Protein AF-A0A1C3J896-F1 (afdb_monomer)

Radius of gyration: 18.81 Å; Cα contacts (8 Å, |Δi|>4): 137; chains: 1; bounding box: 59×24×43 Å

Solvent-accessible surface area (backbone atoms only — not comparable to full-atom values): 5312 Å² total; per-residue (Å²): 137,90,79,81,92,77,81,91,74,79,75,76,77,90,71,87,70,84,70,86,67,90,64,75,69,76,59,63,96,87,58,57,52,67,69,54,64,72,40,75,50,51,59,68,36,55,26,23,23,84,77,74,42,44,32,30,22,30,53,80,86,30,16,72,37,41,21,30,60,76,24,28,51,75,74,33,92,51,11,73,74,14,30,43,78,107

pLDDT: mean 72.41, std 17.34, range [41.12, 89.81]

Foldseek 3Di:
DDDDDDDPPPPPDPDPDPPPPLDDDQDDPPDAAAQDAQRQDAQQRWHQAPVRWIKGFHHPPLSVCSNHPCLGPPPHPNVVSGIDTD

Secondary structure (DSSP, 8-state):
----------------------S-----TT-PPBP-TT--PPTT-EEE-TTS-EEEEPPTTTHHHHT-GGG-TTT-SSHHHHEEE-

Mean predicted aligned error: 13.39 Å

Organism: NCBI:txid446372

Nearest PDB structures (foldseek):
  8gum-assembly1_A  TM=8.091E-01  e=6.500E-06  Vibrio campbellii ATCC BAA-1116
  5jse-assembly1_C  TM=7.150E-01  e=2.216E+00  Bacteriophage sp.
  8opz-assembly1_A  TM=6.617E-01  e=2.937E+00  Acinetobacter phage APK16

InterPro domains:
  IPR003610 Carbohydrate binding module family 5/12 [SM00495] (32-82)
  IPR051024 GlcNAc and Chitin Interaction and Degradation [PTHR34823] (23-85)

Sequence (86 aa):
MVGKASDGEMVMVNDSFAVKDGGGTTPPPGDYPPYEAGTNYAAGDIVVGSDNGLYECKPWPYTAWCASASYAPADSQYWQDAWTKL

Structure (mmCIF, N/CA/C/O backbone):
data_AF-A0A1C3J896-F1
#
_entry.id   AF-A0A1C3J896-F1
#
loop_
_atom_site.group_PDB
_atom_site.id
_atom_site.type_symbol
_atom_site.label_atom_id
_atom_site.label_alt_id
_atom_site.label_comp_id
_atom_site.label_asym_id
_atom_site.label_entity_id
_atom_site.label_seq_id
_atom_site.pdbx_PDB_ins_code
_atom_site.Cartn_x
_atom_site.Cartn_y
_atom_site.Cartn_z
_atom_site.occupancy
_atom_site.B_iso_or_equiv
_atom_site.auth_seq_id
_atom_site.auth_comp_id
_atom_site.auth_asym_id
_atom_site.auth_atom_id
_atom_site.pdbx_PDB_model_num
ATOM 1 N N . MET A 1 1 ? -48.640 -10.688 -32.554 1.00 46.09 1 MET A N 1
ATOM 2 C CA . MET A 1 1 ? -48.588 -10.228 -31.150 1.00 46.09 1 MET A CA 1
ATOM 3 C C . MET A 1 1 ? -47.599 -9.080 -31.146 1.00 46.09 1 MET A C 1
ATOM 5 O O . MET A 1 1 ? -46.442 -9.310 -31.467 1.00 46.09 1 MET A O 1
ATOM 9 N N . VAL A 1 2 ? -48.076 -7.845 -30.997 1.00 48.72 2 VAL A N 1
ATOM 10 C CA . VAL A 1 2 ? -47.226 -6.647 -31.029 1.00 48.72 2 VAL A CA 1
ATOM 11 C C . VAL A 1 2 ? -46.769 -6.374 -29.597 1.00 48.72 2 VAL A C 1
ATOM 13 O O . VAL A 1 2 ? -47.592 -6.407 -28.687 1.00 48.72 2 VAL A O 1
ATOM 16 N N . GLY A 1 3 ? -45.476 -6.139 -29.394 1.00 46.84 3 GLY A N 1
ATOM 17 C CA . GLY A 1 3 ? -44.903 -5.743 -28.111 1.00 46.84 3 GLY A CA 1
ATOM 18 C C . GLY A 1 3 ? -43.829 -4.703 -28.381 1.00 46.84 3 GLY A C 1
ATOM 19 O O . GLY A 1 3 ? -42.778 -5.026 -28.922 1.00 46.84 3 GLY A O 1
ATOM 20 N N . LYS A 1 4 ? -44.171 -3.442 -28.125 1.00 50.38 4 LYS A N 1
ATOM 21 C CA . LYS A 1 4 ? -43.342 -2.257 -28.353 1.00 50.38 4 LYS A CA 1
ATOM 22 C C . LYS A 1 4 ? -42.203 -2.213 -27.330 1.00 50.38 4 LYS A C 1
ATOM 24 O O . LYS A 1 4 ? -42.416 -2.553 -26.172 1.00 50.38 4 LYS A O 1
ATOM 29 N N . ALA A 1 5 ? -41.036 -1.752 -27.776 1.00 50.84 5 ALA A N 1
ATOM 30 C CA . ALA A 1 5 ? -39.941 -1.341 -26.913 1.00 50.84 5 ALA A CA 1
ATOM 31 C C . ALA A 1 5 ? -40.317 -0.042 -26.192 1.00 50.84 5 ALA A C 1
ATOM 33 O O . ALA A 1 5 ? -40.642 0.954 -26.845 1.00 50.84 5 ALA A O 1
ATOM 34 N N . SER A 1 6 ? -40.243 -0.079 -24.868 1.00 55.66 6 SER A N 1
ATOM 35 C CA . 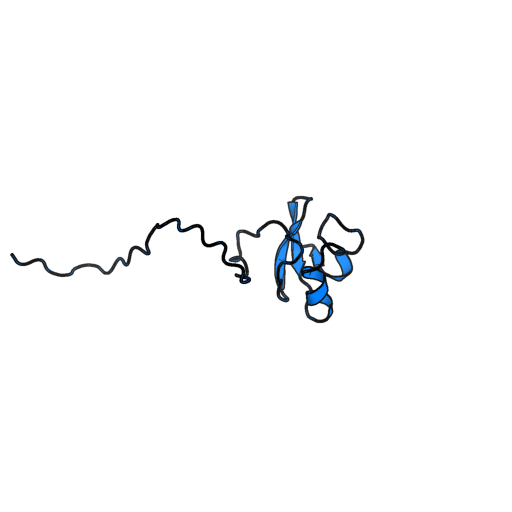SER A 1 6 ? -40.221 1.087 -23.999 1.00 55.66 6 SER A CA 1
ATOM 36 C C . SER A 1 6 ? -39.211 0.789 -22.893 1.00 55.66 6 SER A C 1
ATOM 38 O O . SER A 1 6 ? -39.250 -0.293 -22.313 1.00 55.66 6 SER A O 1
ATOM 40 N N . ASP A 1 7 ? -38.328 1.758 -22.664 1.00 52.84 7 ASP A N 1
ATOM 41 C CA . ASP A 1 7 ? -37.475 1.905 -21.483 1.00 52.84 7 ASP A CA 1
ATOM 42 C C . ASP A 1 7 ? -36.225 1.011 -21.423 1.00 52.84 7 ASP A C 1
ATOM 44 O O . ASP A 1 7 ? -36.232 -0.154 -21.034 1.00 52.84 7 ASP A O 1
ATOM 48 N N . GLY A 1 8 ? -35.108 1.621 -21.834 1.00 49.41 8 GLY A N 1
ATOM 49 C CA . GLY A 1 8 ? -33.759 1.077 -21.755 1.00 49.41 8 GLY A CA 1
ATOM 50 C C . GLY A 1 8 ? -33.214 1.053 -20.331 1.00 49.41 8 GLY A C 1
ATOM 51 O O . GLY A 1 8 ? -32.284 1.790 -20.021 1.00 49.41 8 GLY A O 1
ATOM 52 N N . GLU A 1 9 ? -33.747 0.163 -19.502 1.00 43.03 9 GLU A N 1
ATOM 53 C CA . GLU A 1 9 ? -33.060 -0.311 -18.303 1.00 43.03 9 GLU A CA 1
ATOM 54 C C . GLU A 1 9 ? -32.226 -1.530 -18.712 1.00 43.03 9 GLU A C 1
ATOM 56 O O . GLU A 1 9 ? -32.714 -2.662 -18.780 1.00 43.03 9 GLU A O 1
ATOM 61 N N . MET A 1 10 ? -30.958 -1.303 -19.052 1.00 41.12 10 MET A N 1
ATOM 62 C CA . MET A 1 10 ? -30.018 -2.407 -19.201 1.00 41.12 10 MET A CA 1
ATOM 63 C C . MET A 1 10 ? -29.627 -2.851 -17.788 1.00 41.12 10 MET A C 1
ATOM 65 O O . MET A 1 10 ? -28.649 -2.375 -17.218 1.00 41.12 10 MET A O 1
ATOM 69 N N . VAL A 1 11 ? -30.440 -3.737 -17.212 1.00 48.97 11 VAL A N 1
ATOM 70 C CA . VAL A 1 11 ? -30.089 -4.523 -16.026 1.00 48.97 11 VAL A CA 1
ATOM 71 C C . VAL A 1 11 ? -28.814 -5.300 -16.343 1.00 48.97 11 VAL A C 1
ATOM 73 O O . VAL A 1 11 ? -28.842 -6.331 -17.016 1.00 48.97 11 VAL A O 1
ATOM 76 N N . MET A 1 12 ? -27.670 -4.757 -15.924 1.00 45.59 12 MET A N 1
ATOM 77 C CA . MET A 1 12 ? -26.409 -5.475 -16.019 1.00 45.59 12 MET A CA 1
ATOM 78 C C . MET A 1 12 ? -26.461 -6.646 -15.046 1.00 45.59 12 MET A C 1
ATOM 80 O O . MET A 1 12 ? -26.782 -6.510 -13.868 1.00 45.59 12 MET A O 1
ATOM 84 N N . VAL A 1 13 ? -26.257 -7.809 -15.647 1.00 45.75 13 VAL A N 1
ATOM 85 C CA . VAL A 1 13 ? -26.589 -9.132 -15.153 1.00 45.75 13 VAL A CA 1
ATOM 86 C C . VAL A 1 13 ? -25.950 -9.405 -13.787 1.00 45.75 13 VAL A C 1
ATOM 88 O O . VAL A 1 13 ? -24.763 -9.175 -13.568 1.00 45.75 13 VAL A O 1
ATOM 91 N N . ASN A 1 14 ? -26.761 -9.922 -12.870 1.00 54.00 14 ASN A N 1
ATOM 92 C CA . ASN A 1 14 ? -26.374 -10.311 -11.521 1.00 54.00 14 ASN A CA 1
ATOM 93 C C . ASN A 1 14 ? -25.908 -11.780 -11.515 1.00 54.00 14 ASN A C 1
ATOM 95 O O . ASN A 1 14 ? -26.366 -12.575 -10.694 1.00 54.00 14 ASN A O 1
ATOM 99 N N . ASP A 1 15 ? -25.048 -12.159 -12.462 1.00 52.53 15 ASP A N 1
ATOM 100 C CA . ASP A 1 15 ? -24.475 -13.503 -12.517 1.00 52.53 15 ASP A CA 1
ATOM 101 C C . ASP A 1 15 ? -23.151 -13.513 -11.767 1.00 52.53 15 ASP A C 1
ATOM 103 O O . ASP A 1 15 ? -22.122 -13.035 -12.239 1.00 52.53 15 ASP A O 1
ATOM 107 N N . SER A 1 16 ? -23.206 -14.078 -10.568 1.00 54.91 16 SER A N 1
ATOM 108 C CA . SER A 1 16 ? -22.076 -14.391 -9.703 1.00 54.91 16 SER A CA 1
ATOM 109 C C . SER A 1 16 ? -21.205 -15.484 -10.337 1.00 54.91 16 SER A C 1
ATOM 111 O O . SER A 1 16 ? -21.137 -16.612 -9.847 1.00 54.91 16 SER A O 1
ATOM 113 N N . PHE A 1 17 ? -20.532 -15.178 -11.444 1.00 46.75 17 PHE A N 1
ATOM 114 C CA . PHE A 1 17 ? -19.399 -15.969 -11.891 1.00 46.75 17 PHE A CA 1
ATOM 115 C C . PHE A 1 17 ? -18.206 -15.582 -11.016 1.00 46.75 17 PHE A C 1
ATOM 117 O O . PHE A 1 17 ? -17.690 -14.471 -11.065 1.00 46.75 17 PHE A O 1
ATOM 124 N N . ALA A 1 18 ? -17.782 -16.504 -10.157 1.00 53.06 18 ALA A N 1
ATOM 125 C CA . ALA A 1 18 ? -16.524 -16.394 -9.439 1.00 53.06 18 ALA A CA 1
ATOM 126 C C . ALA A 1 18 ? -15.375 -16.549 -10.444 1.00 53.06 18 ALA A C 1
ATOM 128 O O . ALA A 1 18 ? -14.767 -17.618 -10.537 1.00 53.06 18 ALA A O 1
ATOM 129 N N . VAL A 1 19 ? -15.091 -15.516 -11.236 1.00 47.88 19 VAL A N 1
ATOM 130 C CA . VAL A 1 19 ? -13.819 -15.483 -11.941 1.00 47.88 19 VAL A CA 1
ATOM 131 C C . VAL A 1 19 ? -12.771 -15.112 -10.899 1.00 47.88 19 VAL A C 1
ATOM 133 O O . VAL A 1 19 ? -12.770 -14.035 -10.311 1.00 47.88 19 VAL A O 1
ATOM 136 N N . LYS A 1 20 ? -11.885 -16.075 -10.630 1.00 50.28 20 LYS A N 1
ATOM 137 C C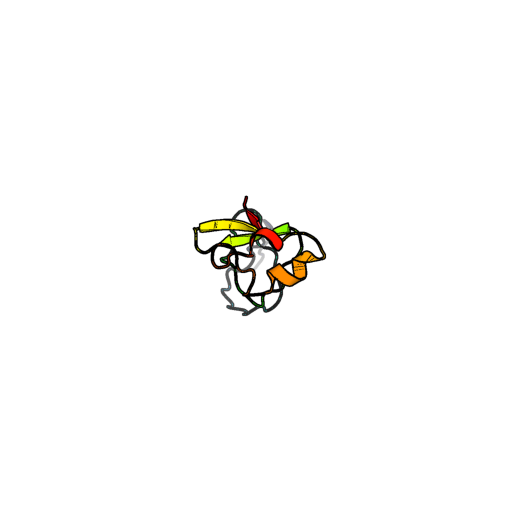A . LYS A 1 20 ? -10.537 -15.788 -10.145 1.00 50.28 20 LYS A CA 1
ATOM 138 C C . LYS A 1 20 ? -9.838 -15.000 -11.256 1.00 50.28 20 LYS A C 1
ATOM 140 O O . LYS A 1 20 ? -9.100 -15.583 -12.047 1.00 50.28 20 LYS A O 1
ATOM 145 N N . ASP A 1 21 ? -10.138 -13.712 -11.370 1.00 47.41 21 ASP A N 1
ATOM 146 C CA . ASP A 1 21 ? -9.457 -12.820 -12.302 1.00 47.41 21 ASP A CA 1
ATOM 147 C C . ASP A 1 21 ? -8.159 -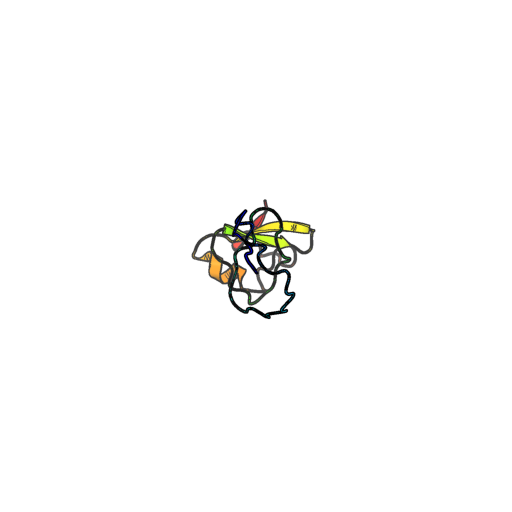12.419 -11.616 1.00 47.41 21 ASP A C 1
ATOM 149 O O . ASP A 1 21 ? -8.082 -11.471 -10.838 1.00 47.41 21 ASP A O 1
ATOM 153 N N . GLY A 1 22 ? -7.121 -13.212 -11.870 1.00 54.50 22 GLY A N 1
ATOM 154 C CA . GLY A 1 22 ? -5.756 -12.747 -11.707 1.00 54.50 22 GLY A CA 1
ATOM 155 C C . GLY A 1 22 ? -5.525 -11.610 -12.697 1.00 54.50 22 GLY A C 1
ATOM 156 O O . GLY A 1 22 ? -5.170 -11.850 -13.847 1.00 54.50 22 GLY A O 1
ATOM 157 N N . GLY A 1 23 ? -5.757 -10.379 -12.260 1.00 43.34 23 GLY A N 1
ATOM 158 C CA . GLY A 1 23 ? -5.511 -9.183 -13.053 1.00 43.34 23 GLY A CA 1
ATOM 159 C C . GLY A 1 23 ? -5.998 -7.960 -12.300 1.00 43.34 23 GLY A C 1
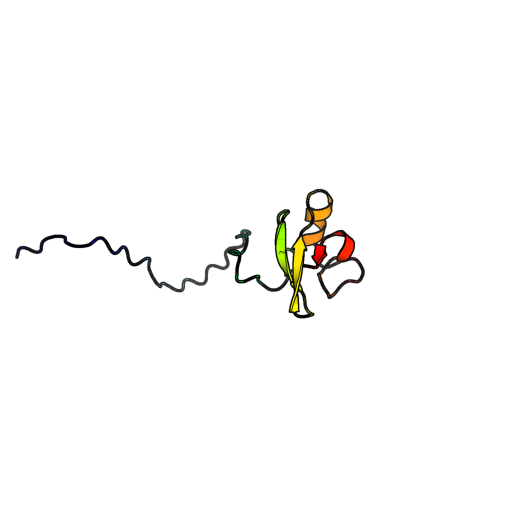ATOM 160 O O . GLY A 1 23 ? -7.198 -7.773 -12.168 1.00 43.34 23 GLY A O 1
ATOM 161 N N . GLY A 1 24 ? -5.054 -7.169 -11.782 1.00 51.62 24 GLY A N 1
ATOM 162 C CA . GLY A 1 24 ? -5.288 -6.053 -10.869 1.00 51.62 24 GLY A CA 1
ATOM 163 C C . GLY A 1 24 ? -6.383 -5.097 -11.331 1.00 51.62 24 GLY A C 1
ATOM 164 O O . GLY A 1 24 ? -6.148 -4.186 -12.122 1.00 51.62 24 GLY A O 1
ATOM 165 N N . THR A 1 25 ? -7.582 -5.293 -10.796 1.00 41.41 25 THR A N 1
ATOM 166 C CA . THR A 1 25 ? -8.620 -4.275 -10.782 1.00 41.41 25 THR A CA 1
ATOM 167 C C . THR A 1 25 ? -8.367 -3.423 -9.553 1.00 41.41 25 THR A C 1
ATOM 169 O O . THR A 1 25 ? -8.665 -3.840 -8.433 1.00 41.41 25 THR A O 1
ATOM 172 N N . THR A 1 26 ? -7.771 -2.253 -9.773 1.00 51.19 26 THR A N 1
ATOM 173 C CA . THR A 1 26 ? -7.722 -1.149 -8.811 1.00 51.19 26 THR A CA 1
ATOM 174 C C . THR A 1 26 ? -9.100 -1.051 -8.143 1.00 51.19 26 THR A C 1
ATOM 176 O O . THR A 1 26 ? -10.098 -0.895 -8.861 1.00 51.19 26 THR A O 1
ATOM 179 N N . PRO A 1 27 ? -9.206 -1.229 -6.818 1.00 52.78 27 PRO A N 1
ATOM 180 C CA . PRO A 1 27 ? -10.490 -1.222 -6.138 1.00 52.78 27 PRO A CA 1
ATOM 181 C C . PRO A 1 27 ? -11.193 0.123 -6.360 1.00 52.78 27 PRO A C 1
ATOM 183 O O . PRO A 1 27 ? -10.530 1.165 -6.346 1.00 52.78 27 PRO A O 1
ATOM 186 N N . PRO A 1 28 ? -12.520 0.142 -6.575 1.00 48.75 28 PRO A N 1
ATOM 187 C CA . PRO A 1 28 ? -13.267 1.389 -6.626 1.00 48.75 28 PRO A CA 1
ATOM 188 C C . PRO A 1 28 ? -13.050 2.187 -5.323 1.00 48.75 28 PRO A C 1
ATOM 190 O O . PRO A 1 28 ? -12.967 1.586 -4.250 1.00 48.75 28 PRO A O 1
ATOM 193 N N . PRO A 1 29 ? -12.965 3.531 -5.390 1.00 50.91 29 PRO A N 1
ATOM 194 C CA . PRO A 1 29 ? -12.700 4.381 -4.232 1.00 50.91 29 PRO A CA 1
ATOM 195 C C . PRO A 1 29 ? -13.874 4.299 -3.248 1.00 50.91 29 PRO A C 1
ATOM 197 O O . PRO A 1 29 ? -14.865 5.014 -3.382 1.00 50.91 29 PRO A O 1
ATOM 200 N N . GLY A 1 30 ? -13.793 3.381 -2.289 1.00 54.41 30 GLY A N 1
ATOM 201 C CA . GLY A 1 30 ? -14.848 3.154 -1.302 1.00 54.41 30 GLY A CA 1
ATOM 202 C C . GLY A 1 30 ? -14.748 1.824 -0.561 1.00 54.41 30 GLY A C 1
ATOM 203 O O . GLY A 1 30 ? -15.065 1.795 0.623 1.00 54.41 30 GLY A O 1
ATOM 204 N N . ASP A 1 31 ? -14.247 0.767 -1.208 1.00 64.06 31 ASP A N 1
ATOM 205 C CA . ASP A 1 31 ? -14.053 -0.554 -0.595 1.00 64.06 31 ASP A CA 1
ATOM 206 C C . ASP A 1 31 ? -12.676 -1.096 -0.994 1.00 64.06 31 ASP A C 1
ATOM 208 O O . ASP A 1 31 ? -12.460 -1.553 -2.118 1.00 64.06 31 ASP A O 1
ATOM 212 N N . TYR A 1 32 ? -11.713 -0.975 -0.080 1.00 75.88 32 TYR A N 1
ATOM 213 C CA . TYR A 1 32 ? -10.346 -1.430 -0.304 1.00 75.88 32 TYR A CA 1
ATOM 214 C C . TYR A 1 32 ? -10.214 -2.884 0.169 1.00 75.88 32 TYR A C 1
ATOM 216 O O . TYR A 1 32 ? -10.586 -3.190 1.305 1.00 75.88 32 TYR A O 1
ATOM 224 N N . PRO A 1 33 ? -9.697 -3.802 -0.663 1.00 82.31 33 PRO A N 1
ATOM 225 C CA . PRO A 1 33 ? -9.468 -5.174 -0.261 1.00 82.31 33 PRO A CA 1
ATOM 226 C C . PRO A 1 33 ? -8.326 -5.235 0.760 1.00 82.31 33 PRO A C 1
ATOM 228 O O . PRO A 1 33 ? -7.467 -4.342 0.796 1.00 82.31 33 PRO A O 1
ATOM 231 N N . PRO A 1 34 ? -8.279 -6.295 1.581 1.00 84.88 34 PRO A N 1
ATOM 232 C CA . PRO A 1 34 ? -7.106 -6.571 2.391 1.00 84.88 34 PRO A CA 1
ATOM 233 C C . PRO A 1 34 ? -5.869 -6.730 1.502 1.00 84.88 34 PRO A C 1
ATOM 235 O O . PRO A 1 34 ? -5.950 -7.159 0.349 1.00 84.88 34 PRO A O 1
ATOM 238 N N . TYR A 1 35 ? -4.715 -6.368 2.047 1.00 86.00 35 TYR A N 1
ATOM 239 C CA . TYR A 1 35 ? -3.446 -6.570 1.371 1.00 86.00 35 TYR A CA 1
ATOM 240 C C . TYR A 1 35 ? -3.183 -8.054 1.072 1.00 86.00 35 TYR A C 1
ATOM 242 O O . TYR A 1 35 ? -3.289 -8.909 1.951 1.00 86.00 35 TYR A O 1
ATOM 250 N N . GLU A 1 36 ? -2.740 -8.340 -0.150 1.00 84.62 36 GLU A N 1
ATOM 251 C CA . GLU A 1 36 ? -2.330 -9.660 -0.610 1.00 84.62 36 GLU A CA 1
ATOM 252 C C . GLU A 1 36 ? -0.937 -9.602 -1.241 1.00 84.62 36 GLU A C 1
ATOM 254 O O . GLU A 1 36 ? -0.692 -8.946 -2.254 1.00 84.62 36 GLU A O 1
ATOM 259 N N . ALA A 1 37 ? 0.003 -10.338 -0.655 1.00 84.19 37 ALA A N 1
ATOM 260 C CA . ALA A 1 37 ? 1.334 -10.460 -1.223 1.00 84.19 37 ALA A CA 1
ATOM 261 C C . ALA A 1 37 ? 1.316 -11.222 -2.557 1.00 84.19 37 ALA A C 1
ATOM 263 O O . ALA A 1 37 ? 0.628 -12.228 -2.710 1.00 84.19 37 ALA A O 1
ATOM 264 N N . GLY A 1 38 ? 2.138 -10.779 -3.505 1.00 81.00 38 GLY A N 1
ATOM 265 C CA . GLY A 1 38 ? 2.175 -11.305 -4.869 1.00 81.00 38 GLY A CA 1
ATOM 266 C C . GLY A 1 38 ? 1.165 -10.648 -5.811 1.00 81.00 38 GLY A C 1
ATOM 267 O O . GLY A 1 38 ? 1.212 -10.913 -7.011 1.00 81.00 38 GLY A O 1
ATOM 268 N N . THR A 1 39 ? 0.301 -9.764 -5.304 1.00 82.50 39 THR A N 1
ATOM 269 C CA . THR A 1 39 ? -0.633 -8.992 -6.124 1.00 82.50 39 THR A CA 1
ATOM 270 C C . THR A 1 39 ? 0.068 -7.801 -6.766 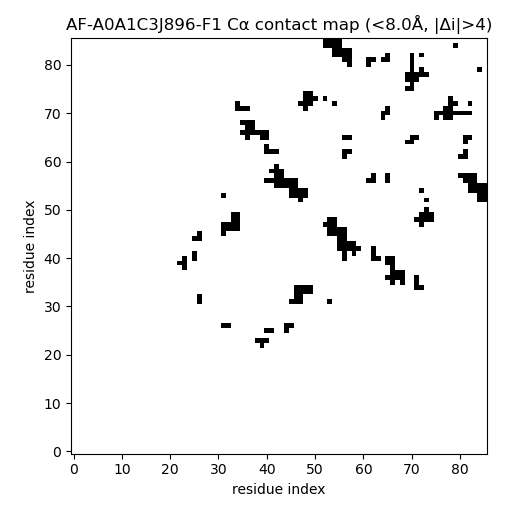1.00 82.50 39 THR A C 1
ATOM 272 O O . THR A 1 39 ? 0.817 -7.061 -6.126 1.00 82.50 39 THR A O 1
ATOM 275 N N . ASN A 1 40 ? -0.170 -7.607 -8.062 1.00 80.44 40 ASN A N 1
ATOM 276 C CA . ASN A 1 40 ? 0.339 -6.461 -8.805 1.00 80.44 40 ASN A CA 1
ATOM 277 C C . ASN A 1 40 ? -0.424 -5.187 -8.422 1.00 80.44 40 ASN A C 1
ATOM 279 O O . ASN A 1 40 ? -1.406 -4.834 -9.068 1.00 80.44 40 ASN A O 1
ATOM 283 N N . TYR A 1 41 ? 0.064 -4.497 -7.396 1.00 82.38 41 TYR A N 1
ATOM 284 C CA . TYR A 1 41 ? -0.388 -3.156 -7.036 1.00 82.38 41 TYR A CA 1
ATOM 285 C C . TYR A 1 41 ? 0.287 -2.095 -7.901 1.00 82.38 41 TYR A C 1
ATOM 287 O O . TYR A 1 41 ? 1.500 -2.140 -8.129 1.00 82.38 41 TYR A O 1
ATOM 295 N N . ALA A 1 42 ? -0.496 -1.131 -8.362 1.00 83.00 42 ALA A N 1
ATOM 296 C CA . ALA A 1 42 ? -0.037 0.068 -9.034 1.00 83.00 42 ALA A CA 1
ATOM 297 C C . ALA A 1 42 ? 0.206 1.208 -8.033 1.00 83.00 42 ALA A C 1
ATOM 299 O O . ALA A 1 42 ? -0.245 1.200 -6.890 1.00 83.00 42 ALA A O 1
ATOM 300 N N . ALA A 1 43 ? 0.937 2.227 -8.478 1.00 83.88 43 ALA A N 1
ATOM 301 C CA . ALA A 1 43 ? 1.100 3.463 -7.724 1.00 83.88 43 ALA A CA 1
ATOM 302 C C . ALA A 1 43 ? -0.267 4.107 -7.434 1.00 83.88 43 ALA A C 1
ATOM 304 O O . ALA A 1 43 ? -1.019 4.374 -8.371 1.00 83.88 43 ALA A O 1
ATOM 305 N N . GLY A 1 44 ? -0.559 4.389 -6.164 1.00 83.69 44 GLY A N 1
ATOM 306 C CA . GLY A 1 44 ? -1.846 4.937 -5.733 1.00 83.69 44 GLY A CA 1
ATOM 307 C C . GLY A 1 44 ? -2.931 3.891 -5.455 1.00 83.69 44 GLY A C 1
ATOM 308 O O . GLY A 1 44 ? -4.034 4.275 -5.078 1.00 83.69 44 GLY A O 1
ATOM 309 N N . ASP A 1 45 ? -2.653 2.590 -5.614 1.00 85.31 45 ASP A N 1
ATOM 310 C CA . ASP A 1 45 ? -3.567 1.549 -5.128 1.00 85.31 45 ASP A CA 1
ATOM 311 C C . ASP A 1 45 ? -3.655 1.591 -3.609 1.00 85.31 45 ASP A C 1
ATOM 313 O O . ASP A 1 45 ? -2.632 1.688 -2.935 1.00 85.31 45 ASP A O 1
ATOM 317 N N . ILE A 1 46 ? -4.858 1.455 -3.063 1.00 86.19 46 ILE A N 1
ATOM 318 C CA . ILE A 1 46 ? -5.074 1.459 -1.618 1.00 86.19 46 ILE A CA 1
ATOM 319 C C . ILE A 1 46 ? -5.567 0.084 -1.174 1.00 86.19 46 ILE A C 1
ATOM 321 O O . ILE A 1 46 ? -6.457 -0.509 -1.784 1.00 86.19 46 ILE A O 1
ATOM 325 N N . VAL A 1 47 ? -4.982 -0.414 -0.090 1.00 86.62 47 VAL A N 1
ATOM 326 C CA . VAL A 1 47 ? -5.309 -1.701 0.532 1.00 86.62 47 VAL A CA 1
ATOM 327 C C . VAL A 1 47 ? -5.563 -1.529 2.021 1.00 86.62 47 VAL A C 1
ATOM 329 O O . VAL A 1 47 ? -5.096 -0.571 2.643 1.00 86.62 47 VAL A O 1
ATOM 332 N N . VAL A 1 48 ? -6.273 -2.485 2.609 1.00 87.19 48 VAL A N 1
ATOM 333 C CA . VAL A 1 48 ? -6.473 -2.566 4.056 1.00 87.19 48 VAL A CA 1
ATOM 334 C C . VAL A 1 48 ? -5.363 -3.419 4.667 1.00 87.19 48 VAL A C 1
ATOM 336 O O . VAL A 1 48 ? -5.159 -4.568 4.274 1.00 87.19 48 VAL A O 1
ATOM 339 N N . GLY A 1 49 ? -4.624 -2.852 5.617 1.00 86.31 49 GLY A N 1
ATOM 340 C CA . GLY A 1 49 ? -3.632 -3.581 6.405 1.00 86.31 49 GLY A CA 1
ATOM 341 C C . GLY A 1 49 ? -4.281 -4.450 7.482 1.00 86.31 49 GLY A C 1
ATOM 342 O O . GLY A 1 49 ? -5.461 -4.306 7.805 1.00 86.31 49 GLY A O 1
ATOM 343 N N . SER A 1 50 ? -3.491 -5.327 8.098 1.00 83.62 50 SER A N 1
ATOM 344 C CA . SER A 1 50 ? -3.946 -6.201 9.191 1.00 83.62 50 SER A CA 1
ATOM 345 C C . SER A 1 50 ? -4.416 -5.448 10.444 1.00 83.62 50 SER A C 1
ATOM 347 O O . SER A 1 50 ? -5.138 -6.005 11.267 1.00 83.62 50 SER A O 1
ATOM 349 N N . ASP A 1 51 ? -4.045 -4.173 10.595 1.00 85.38 51 ASP A N 1
ATOM 350 C CA . ASP A 1 51 ? -4.539 -3.269 11.642 1.00 85.38 51 ASP A CA 1
ATOM 351 C C . ASP A 1 51 ? -5.856 -2.569 11.269 1.00 85.38 51 ASP A C 1
ATOM 353 O O . AS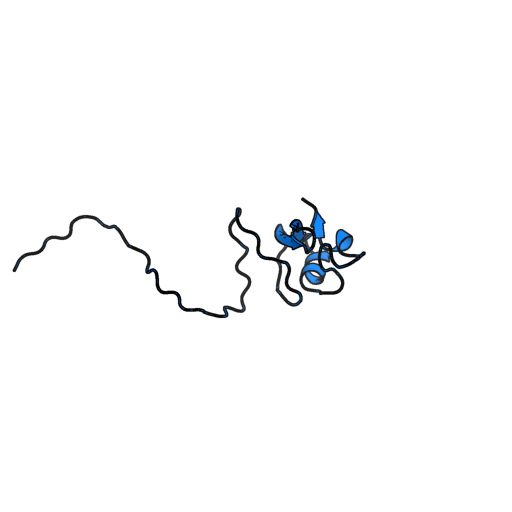P A 1 51 ? -6.280 -1.650 11.971 1.00 85.38 51 ASP A O 1
ATOM 357 N N . ASN A 1 52 ? -6.498 -2.975 10.169 1.00 82.69 52 ASN A N 1
ATOM 358 C CA . ASN A 1 52 ? -7.670 -2.313 9.601 1.00 82.69 52 ASN A CA 1
ATOM 359 C C . ASN A 1 52 ? -7.396 -0.869 9.120 1.00 82.69 52 ASN A C 1
ATOM 361 O O . ASN A 1 52 ? -8.342 -0.117 8.874 1.00 82.69 52 ASN A O 1
ATOM 365 N N . GLY A 1 53 ? -6.123 -0.477 8.988 1.00 86.00 53 GLY A N 1
ATOM 366 C CA . GLY A 1 53 ? -5.704 0.805 8.42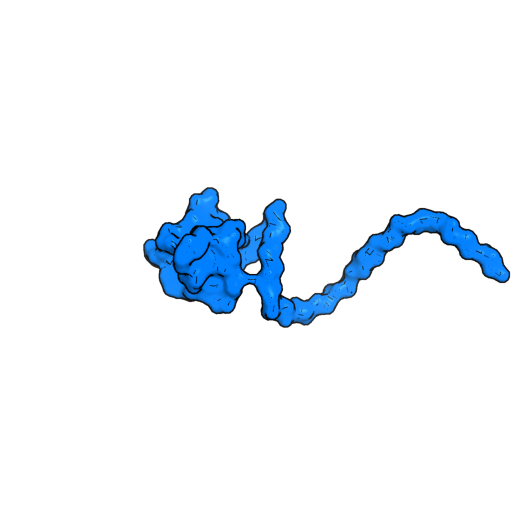7 1.00 86.00 53 GLY A CA 1
ATOM 367 C C . GLY A 1 53 ? -5.703 0.793 6.900 1.00 86.00 53 GLY A C 1
ATOM 368 O O . GLY A 1 53 ? -5.601 -0.264 6.282 1.00 86.00 53 GLY A O 1
ATOM 369 N N . LEU A 1 54 ? -5.797 1.973 6.289 1.00 87.06 54 LEU A N 1
ATOM 370 C CA . LEU A 1 54 ? -5.695 2.143 4.840 1.00 87.06 54 LEU A CA 1
ATOM 371 C C . LEU A 1 54 ? -4.260 2.476 4.444 1.00 87.06 54 LEU A C 1
ATOM 373 O O . LEU A 1 54 ? -3.599 3.295 5.084 1.00 87.06 54 LEU A O 1
ATOM 377 N N . TYR A 1 55 ? -3.787 1.844 3.377 1.00 89.69 55 TYR A N 1
ATOM 378 C CA . TYR A 1 55 ? -2.411 1.956 2.920 1.00 89.69 55 TYR A CA 1
ATOM 379 C C . TYR A 1 55 ? -2.371 2.155 1.418 1.00 89.69 55 TYR A C 1
ATOM 381 O O . TYR A 1 55 ? -2.776 1.278 0.667 1.00 89.69 55 TYR A O 1
ATOM 389 N N . GLU A 1 56 ? -1.846 3.295 0.992 1.00 89.31 56 GLU A N 1
ATOM 390 C CA . GLU A 1 56 ? -1.647 3.642 -0.409 1.00 89.31 56 GLU A CA 1
ATOM 391 C C . GLU A 1 56 ? -0.260 3.195 -0.885 1.00 89.31 56 GLU A C 1
ATOM 393 O O . GLU A 1 56 ? 0.761 3.525 -0.278 1.00 89.31 56 GLU A O 1
ATOM 398 N N . CYS A 1 57 ? -0.201 2.447 -1.981 1.00 89.38 57 CYS A N 1
ATOM 399 C CA . CYS A 1 57 ? 1.034 2.002 -2.601 1.00 89.38 57 CYS A CA 1
ATOM 400 C C . CYS A 1 57 ? 1.796 3.197 -3.175 1.00 89.38 57 CYS A C 1
ATOM 402 O O . CYS A 1 57 ? 1.280 3.973 -3.987 1.00 89.38 57 CYS A O 1
ATOM 404 N N . LYS A 1 58 ? 3.066 3.331 -2.791 1.00 88.06 58 LYS A N 1
ATOM 405 C CA . LYS A 1 58 ? 3.907 4.447 -3.226 1.00 88.06 58 LYS A CA 1
ATOM 406 C C . LYS A 1 58 ? 4.252 4.333 -4.713 1.00 88.06 58 LYS A C 1
ATOM 408 O O . LYS A 1 58 ? 4.394 3.229 -5.248 1.00 88.06 58 LYS A O 1
ATOM 413 N N . PRO A 1 59 ? 4.446 5.475 -5.395 1.00 87.00 59 PRO A N 1
ATOM 414 C CA . PRO A 1 59 ? 4.842 5.476 -6.791 1.00 87.00 59 PRO A CA 1
ATOM 415 C C . PRO A 1 59 ? 6.199 4.807 -7.022 1.00 87.00 59 PRO A C 1
ATOM 417 O O . PRO A 1 59 ? 7.003 4.612 -6.105 1.00 87.00 59 PRO A O 1
ATOM 420 N N . TRP A 1 60 ? 6.444 4.434 -8.282 1.00 77.06 60 TRP A N 1
ATOM 421 C CA . TRP A 1 60 ? 7.729 3.891 -8.722 1.00 77.06 60 TRP A CA 1
ATOM 422 C C . TRP A 1 60 ? 8.892 4.757 -8.199 1.00 77.06 60 TRP A C 1
ATOM 424 O O . TRP A 1 60 ? 8.793 5.985 -8.272 1.00 77.06 60 TRP A O 1
ATOM 434 N N . PRO A 1 61 ? 9.979 4.162 -7.662 1.00 81.50 61 PRO A N 1
ATOM 435 C CA . PRO A 1 61 ? 10.411 2.756 -7.762 1.00 81.50 61 PRO A CA 1
ATOM 436 C C . PRO A 1 61 ? 9.875 1.794 -6.688 1.00 81.50 61 PRO A C 1
ATOM 438 O O . PRO A 1 61 ? 10.141 0.596 -6.763 1.00 81.50 61 PRO A O 1
ATOM 441 N N . TYR A 1 62 ? 9.110 2.284 -5.713 1.00 83.75 62 TYR A N 1
ATOM 442 C CA . TYR A 1 62 ? 8.688 1.502 -4.543 1.00 83.75 62 TYR A CA 1
ATOM 443 C C . TYR A 1 62 ? 7.448 0.637 -4.782 1.00 83.75 62 TYR A C 1
ATOM 445 O O . TYR A 1 62 ? 7.214 -0.319 -4.052 1.00 83.75 62 TYR A O 1
ATOM 453 N N . THR A 1 63 ? 6.695 0.909 -5.849 1.00 83.38 63 THR A N 1
ATOM 454 C CA . THR A 1 63 ? 5.512 0.128 -6.252 1.00 83.38 63 THR A CA 1
ATOM 455 C C . THR A 1 63 ? 5.790 -1.375 -6.405 1.00 83.38 63 THR A C 1
ATOM 457 O O . THR A 1 63 ? 4.957 -2.204 -6.051 1.00 83.38 63 THR A O 1
ATOM 460 N N . ALA A 1 64 ? 7.004 -1.758 -6.825 1.00 83.69 64 ALA A N 1
ATOM 461 C CA . ALA A 1 64 ? 7.407 -3.164 -6.916 1.00 83.69 64 ALA A CA 1
ATOM 462 C C . ALA A 1 64 ? 7.467 -3.861 -5.544 1.00 83.69 64 ALA A C 1
ATOM 464 O O . ALA A 1 64 ? 7.369 -5.083 -5.458 1.00 83.69 64 ALA A O 1
ATOM 465 N N . TRP A 1 65 ? 7.633 -3.093 -4.466 1.00 86.88 65 TRP A N 1
ATOM 466 C CA . TRP A 1 65 ? 7.637 -3.599 -3.098 1.00 86.88 65 TRP A CA 1
ATOM 467 C C . TRP A 1 65 ? 6.230 -3.734 -2.533 1.00 86.88 65 TRP A C 1
ATOM 469 O O . TRP A 1 65 ? 6.033 -4.575 -1.667 1.00 86.88 65 TRP A O 1
ATOM 479 N N . CYS A 1 66 ? 5.242 -3.006 -3.060 1.00 85.44 66 CYS A N 1
ATOM 480 C CA . CYS A 1 66 ? 3.844 -3.213 -2.689 1.00 85.44 66 CYS A CA 1
ATOM 481 C C . CYS A 1 66 ? 3.434 -4.670 -2.952 1.00 85.44 66 CYS A C 1
ATOM 483 O O . CYS A 1 66 ? 2.896 -5.334 -2.078 1.00 85.44 66 CYS A O 1
ATOM 485 N N . ALA A 1 67 ? 3.818 -5.242 -4.094 1.00 84.31 67 ALA A N 1
ATOM 486 C CA . ALA A 1 67 ? 3.574 -6.655 -4.397 1.00 84.31 67 ALA A CA 1
ATOM 487 C C . ALA A 1 67 ? 4.356 -7.648 -3.504 1.00 84.31 67 ALA A C 1
ATOM 489 O O . ALA A 1 67 ? 4.155 -8.856 -3.601 1.00 84.31 67 ALA A O 1
ATOM 490 N N . SER A 1 68 ? 5.272 -7.183 -2.651 1.00 86.50 68 SER A N 1
ATOM 491 C CA . SER A 1 68 ? 6.163 -8.034 -1.860 1.00 86.50 68 SER A CA 1
ATOM 492 C C . SER A 1 68 ? 5.677 -8.197 -0.421 1.00 86.50 68 SER A C 1
ATOM 494 O O . SER A 1 68 ? 5.565 -7.218 0.315 1.00 86.50 68 SER A O 1
ATOM 496 N N . ALA A 1 69 ? 5.509 -9.451 0.020 1.00 85.88 69 ALA A N 1
ATOM 497 C CA . ALA A 1 69 ? 5.120 -9.794 1.395 1.00 85.88 69 ALA A CA 1
ATOM 498 C C . ALA A 1 69 ? 6.034 -9.163 2.458 1.00 85.88 69 ALA A C 1
ATOM 500 O O . ALA A 1 69 ? 5.590 -8.837 3.555 1.00 85.88 69 ALA A O 1
ATOM 501 N N . SER A 1 70 ? 7.316 -8.964 2.136 1.00 86.31 70 SER A N 1
ATOM 502 C CA . SER A 1 70 ? 8.290 -8.349 3.045 1.00 86.31 70 SER A CA 1
ATOM 503 C C . SER A 1 70 ? 7.943 -6.906 3.410 1.00 86.31 70 SER A C 1
ATOM 505 O O . SER A 1 70 ? 8.458 -6.389 4.399 1.00 86.31 70 SER A O 1
ATOM 507 N N . TYR A 1 71 ? 7.080 -6.259 2.629 1.00 87.69 71 TYR A N 1
ATOM 508 C CA . TYR A 1 71 ? 6.619 -4.890 2.827 1.00 87.69 71 TYR A CA 1
ATOM 509 C C . TYR A 1 71 ? 5.115 -4.837 3.101 1.00 87.6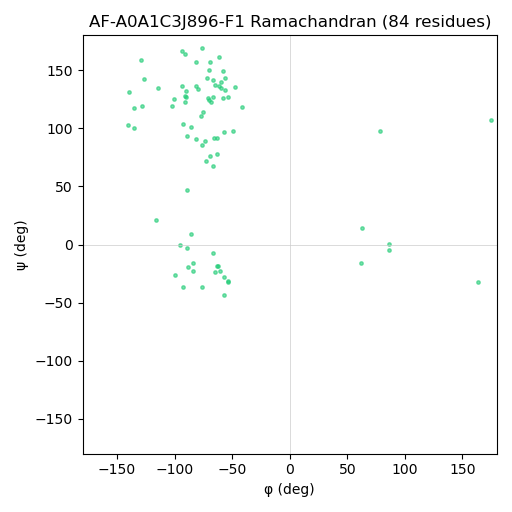9 71 TYR A C 1
ATOM 511 O O . TYR A 1 71 ? 4.510 -3.788 2.921 1.00 87.69 71 TYR A O 1
ATOM 519 N N . ALA A 1 72 ? 4.512 -5.943 3.544 1.00 86.00 72 ALA A N 1
ATOM 520 C CA . ALA A 1 72 ? 3.094 -6.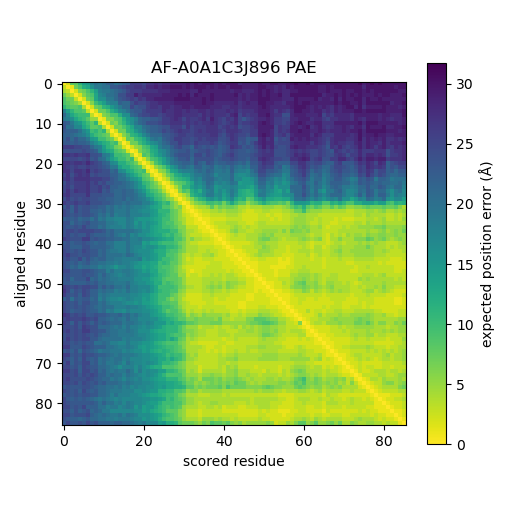004 3.867 1.00 86.00 72 ALA A CA 1
ATOM 521 C C . ALA A 1 72 ? 2.688 -4.896 4.868 1.00 86.00 72 ALA A C 1
ATOM 523 O O . ALA A 1 72 ? 3.322 -4.778 5.925 1.00 86.00 72 ALA A O 1
ATOM 524 N N . PRO A 1 73 ? 1.657 -4.085 4.568 1.00 84.88 73 PRO A N 1
ATOM 525 C CA . PRO A 1 73 ? 1.166 -3.034 5.447 1.00 84.88 73 PRO A CA 1
ATOM 526 C C . PRO A 1 73 ? 0.660 -3.612 6.767 1.00 84.88 73 PRO A C 1
ATOM 528 O O . PRO A 1 73 ? -0.021 -4.634 6.787 1.00 84.88 73 PRO A O 1
ATOM 531 N N . ALA A 1 74 ? 1.021 -2.953 7.870 1.00 84.06 74 ALA A N 1
ATOM 532 C CA . ALA A 1 74 ? 0.742 -3.361 9.254 1.00 84.06 74 ALA A CA 1
ATOM 533 C C . ALA A 1 74 ? 1.345 -4.702 9.723 1.00 84.06 74 ALA A C 1
ATOM 535 O O . ALA A 1 74 ? 1.444 -4.914 10.928 1.00 84.06 74 ALA A O 1
ATOM 536 N N . ASP A 1 75 ? 1.798 -5.561 8.810 1.00 84.56 75 ASP A N 1
ATOM 537 C CA . ASP A 1 75 ? 2.456 -6.838 9.115 1.00 84.56 75 ASP A CA 1
ATOM 538 C C . ASP A 1 75 ? 3.986 -6.715 9.181 1.00 84.56 75 ASP A C 1
ATOM 540 O O . ASP A 1 75 ? 4.647 -7.344 10.007 1.00 84.56 75 ASP A O 1
ATOM 544 N N . SER A 1 76 ? 4.573 -5.881 8.319 1.00 82.94 76 SER A N 1
ATOM 545 C CA . SER A 1 76 ? 6.018 -5.653 8.281 1.00 82.94 76 SER A CA 1
ATOM 546 C C . SER A 1 76 ? 6.445 -4.452 9.133 1.00 82.94 76 SER A C 1
ATOM 548 O O . SER A 1 76 ? 5.655 -3.610 9.536 1.00 82.94 76 SER A O 1
ATOM 550 N N . GLN A 1 77 ? 7.739 -4.320 9.397 1.00 83.75 77 GLN A N 1
ATOM 551 C CA . GLN A 1 77 ? 8.315 -3.077 9.928 1.00 83.75 77 GLN A CA 1
ATOM 552 C C . GLN A 1 77 ? 8.727 -2.129 8.791 1.00 83.75 77 GLN A C 1
ATOM 554 O O . GLN A 1 77 ? 8.869 -0.928 8.997 1.00 83.75 77 GLN A O 1
ATOM 559 N N . TYR A 1 78 ? 8.888 -2.676 7.581 1.00 86.12 78 TYR A N 1
ATOM 560 C CA . TYR A 1 78 ? 9.377 -1.973 6.396 1.00 86.12 78 TYR A CA 1
ATOM 561 C C . TYR A 1 78 ? 8.253 -1.447 5.503 1.00 86.12 78 TYR A C 1
ATOM 563 O O . TYR A 1 78 ? 8.529 -0.818 4.487 1.00 86.12 78 TYR A O 1
ATOM 571 N N . TRP A 1 79 ? 6.979 -1.672 5.846 1.00 87.38 79 TRP A N 1
ATOM 572 C CA . TRP A 1 79 ? 5.873 -1.244 4.983 1.00 87.38 79 TRP A CA 1
ATOM 573 C C . TRP A 1 79 ? 5.889 0.255 4.696 1.00 87.38 79 TRP A C 1
ATOM 575 O O . TRP A 1 79 ? 5.468 0.640 3.621 1.00 87.38 79 TRP A O 1
ATOM 585 N N . GLN A 1 80 ? 6.431 1.090 5.588 1.00 88.81 80 GLN A N 1
ATOM 586 C CA . GLN A 1 80 ? 6.531 2.550 5.415 1.00 88.81 80 GLN A CA 1
ATOM 587 C C . GLN A 1 80 ? 7.359 2.959 4.181 1.00 88.81 80 GLN A C 1
ATOM 589 O O . GLN A 1 80 ? 7.206 4.057 3.628 1.00 88.81 80 GLN A O 1
ATOM 594 N N . ASP A 1 81 ? 8.240 2.071 3.719 1.00 88.56 81 ASP A N 1
ATOM 595 C CA . ASP A 1 81 ? 9.037 2.296 2.521 1.00 88.56 81 ASP A CA 1
ATOM 596 C C . ASP A 1 81 ? 8.219 2.104 1.237 1.00 88.56 81 ASP A C 1
ATOM 598 O O . ASP A 1 81 ? 8.399 2.881 0.296 1.00 88.56 81 ASP A O 1
ATOM 602 N N . ALA A 1 82 ? 7.296 1.137 1.216 1.00 88.38 82 ALA A N 1
ATOM 603 C CA . ALA A 1 82 ? 6.475 0.773 0.054 1.00 88.38 82 ALA A CA 1
ATOM 604 C C . ALA A 1 82 ? 5.057 1.367 0.081 1.00 88.38 82 ALA A C 1
ATOM 606 O O . ALA A 1 82 ? 4.471 1.614 -0.969 1.00 88.38 82 ALA A O 1
ATOM 607 N N . TRP A 1 83 ? 4.535 1.644 1.271 1.00 89.81 83 TRP A N 1
ATOM 608 C CA . TRP A 1 83 ? 3.164 2.059 1.531 1.00 89.81 83 TRP A CA 1
ATOM 609 C C . TRP A 1 83 ? 3.123 3.350 2.341 1.00 89.81 83 TRP A C 1
ATOM 611 O O . TRP A 1 83 ? 3.898 3.553 3.278 1.00 89.81 83 TRP A O 1
ATOM 621 N N . THR A 1 84 ? 2.163 4.201 2.011 1.00 89.81 84 THR A N 1
ATOM 622 C CA . THR A 1 84 ? 1.793 5.396 2.761 1.00 89.81 84 THR A CA 1
ATOM 623 C C . THR A 1 84 ? 0.523 5.087 3.539 1.00 89.81 84 THR A C 1
ATOM 625 O O . THR A 1 84 ? -0.502 4.777 2.944 1.00 89.81 84 THR A O 1
ATOM 628 N N . LYS A 1 85 ? 0.576 5.166 4.870 1.00 88.94 85 LYS A N 1
ATOM 629 C CA . LYS A 1 85 ? -0.629 5.036 5.697 1.00 88.94 85 LYS A CA 1
ATOM 630 C C . LYS A 1 85 ? -1.505 6.283 5.528 1.00 88.94 85 LYS A C 1
ATOM 632 O O . LYS A 1 85 ? -0.990 7.389 5.708 1.00 88.94 85 LYS A O 1
ATOM 637 N N . LEU A 1 86 ? -2.777 6.083 5.179 1.00 81.50 86 LEU A N 1
ATOM 638 C CA . LEU A 1 86 ? -3.815 7.118 5.093 1.00 81.50 86 LEU A CA 1
ATOM 639 C C . LEU A 1 86 ? -4.554 7.292 6.428 1.00 81.50 86 LEU A C 1
ATOM 641 O O . LEU A 1 86 ? -4.607 6.320 7.220 1.00 81.50 86 LEU A O 1
#